Protein AF-A0A6P0RVW9-F1 (afdb_monomer_lite)

Structure (mmCIF, N/CA/C/O backbone):
data_AF-A0A6P0RVW9-F1
#
_entry.id   AF-A0A6P0RVW9-F1
#
loop_
_atom_site.group_PDB
_atom_site.id
_atom_site.type_symbol
_atom_site.label_atom_id
_atom_site.label_alt_id
_atom_site.label_comp_id
_atom_site.label_asym_id
_atom_site.label_entity_id
_atom_site.label_seq_id
_atom_site.pdbx_PDB_ins_code
_atom_site.Cartn_x
_atom_site.Cartn_y
_atom_site.Cartn_z
_atom_site.occupancy
_atom_site.B_iso_or_equiv
_atom_site.auth_seq_id
_atom_site.auth_comp_id
_atom_site.auth_asym_id
_atom_site.auth_atom_id
_atom_site.pdbx_PDB_model_num
ATOM 1 N N . MET A 1 1 ? -15.526 -10.075 10.729 1.00 83.75 1 MET A N 1
ATOM 2 C CA . MET A 1 1 ? -15.425 -8.651 11.132 1.00 83.75 1 MET A CA 1
ATOM 3 C C . MET A 1 1 ? -14.977 -7.801 9.942 1.00 83.75 1 MET A C 1
ATOM 5 O O . MET A 1 1 ? -14.272 -8.306 9.080 1.00 83.75 1 MET A O 1
ATOM 9 N N . GLN A 1 2 ? -15.352 -6.520 9.882 1.00 87.88 2 GLN A N 1
ATOM 10 C CA . GLN A 1 2 ? -14.893 -5.595 8.840 1.00 87.88 2 GLN A CA 1
ATOM 11 C C . GLN A 1 2 ? -14.246 -4.353 9.458 1.00 87.88 2 GLN A C 1
ATOM 13 O O . GLN A 1 2 ? -14.822 -3.723 10.342 1.00 87.88 2 GLN A O 1
ATOM 18 N N . VAL A 1 3 ? -13.075 -3.974 8.956 1.00 88.81 3 VAL A N 1
ATOM 19 C CA . VAL A 1 3 ? -12.403 -2.709 9.259 1.00 88.81 3 VAL A CA 1
ATOM 20 C C . VAL A 1 3 ? -12.445 -1.845 8.010 1.00 88.81 3 VAL A C 1
ATOM 22 O O . VAL A 1 3 ? -12.201 -2.331 6.914 1.00 88.81 3 VAL A O 1
ATOM 25 N N . THR A 1 4 ? -12.774 -0.568 8.135 1.00 90.69 4 THR A N 1
ATOM 26 C CA . THR A 1 4 ? -12.807 0.377 7.019 1.00 90.69 4 THR A CA 1
ATOM 27 C C . THR A 1 4 ? -11.976 1.602 7.363 1.00 90.69 4 THR A C 1
ATOM 29 O O . THR A 1 4 ? -12.174 2.213 8.409 1.00 90.69 4 THR A O 1
ATOM 32 N N . ILE A 1 5 ? -11.024 1.934 6.494 1.00 91.19 5 ILE A N 1
ATOM 33 C CA . ILE A 1 5 ? -10.176 3.122 6.594 1.00 91.19 5 ILE A CA 1
ATOM 34 C C . ILE A 1 5 ? -10.542 4.035 5.429 1.00 91.19 5 ILE A C 1
ATOM 36 O O . ILE A 1 5 ? -10.336 3.655 4.276 1.00 91.19 5 ILE A O 1
ATOM 40 N N . SER A 1 6 ? -11.079 5.216 5.723 1.00 91.19 6 SER A N 1
ATOM 41 C CA . SER A 1 6 ? -11.559 6.162 4.709 1.00 91.19 6 SER A CA 1
ATOM 42 C C . SER A 1 6 ? -10.704 7.415 4.685 1.00 91.19 6 SER A C 1
ATOM 44 O O . SER A 1 6 ? -10.622 8.103 5.693 1.00 91.19 6 SER A O 1
ATOM 46 N N . TYR A 1 7 ? -10.079 7.711 3.548 1.00 89.25 7 TYR A N 1
ATOM 47 C CA . TYR A 1 7 ? -9.161 8.837 3.349 1.00 89.25 7 TYR A CA 1
ATOM 48 C C . TYR A 1 7 ? -9.875 10.019 2.683 1.00 89.25 7 TYR A C 1
ATOM 50 O O . TYR A 1 7 ? -9.748 10.221 1.481 1.00 89.25 7 TYR A O 1
ATOM 58 N N . GLU A 1 8 ? -10.671 10.755 3.452 1.00 82.88 8 GLU A N 1
ATOM 59 C CA . GLU A 1 8 ? -11.685 11.693 2.943 1.00 82.88 8 GLU A CA 1
ATOM 60 C C . GLU A 1 8 ? -11.103 13.010 2.398 1.00 82.88 8 GLU A C 1
ATOM 62 O O . GLU A 1 8 ? -11.612 13.549 1.418 1.00 82.88 8 GLU A O 1
ATOM 67 N N . GLU A 1 9 ? -10.021 13.519 2.991 1.00 85.25 9 GLU A N 1
ATOM 68 C CA . GLU A 1 9 ? -9.441 14.822 2.642 1.00 85.25 9 GLU A CA 1
ATOM 69 C C . GLU A 1 9 ? -7.911 14.788 2.655 1.00 85.25 9 GLU A C 1
ATOM 71 O O . GLU A 1 9 ? -7.293 13.980 3.353 1.00 85.25 9 GLU A O 1
ATOM 76 N N . GLY A 1 10 ? -7.299 15.727 1.931 1.00 87.62 10 GLY A N 1
ATOM 77 C CA . GLY A 1 10 ? -5.856 15.949 1.926 1.00 87.62 10 GLY A CA 1
ATOM 78 C C . GLY A 1 10 ? -5.171 15.572 0.614 1.00 87.62 10 GLY A C 1
ATOM 79 O O . GLY A 1 10 ? -5.822 15.267 -0.385 1.00 87.62 10 GLY A O 1
ATOM 80 N N . ASN A 1 11 ? -3.844 15.657 0.617 1.00 88.50 11 ASN A N 1
ATOM 81 C CA . ASN A 1 11 ? -2.985 15.409 -0.539 1.00 88.50 11 ASN A CA 1
ATOM 82 C C . ASN A 1 11 ? -1.579 14.978 -0.080 1.00 88.50 11 ASN A C 1
ATOM 84 O O . ASN A 1 11 ? -1.269 14.909 1.110 1.00 88.50 11 ASN A O 1
ATOM 88 N N . GLU A 1 12 ? -0.690 14.677 -1.019 1.00 84.62 12 GLU A N 1
ATOM 89 C CA . GLU A 1 12 ? 0.653 14.197 -0.706 1.00 84.62 12 GLU A CA 1
ATOM 90 C C . GLU A 1 12 ? 1.572 15.227 -0.029 1.00 84.62 12 GLU A C 1
ATOM 92 O O . GLU A 1 12 ? 2.545 14.813 0.606 1.00 84.62 12 GLU A O 1
ATOM 97 N N . GLN A 1 13 ? 1.267 16.524 -0.140 1.00 87.81 13 GLN A N 1
ATOM 98 C CA . GLN A 1 13 ? 2.031 17.639 0.436 1.00 87.81 13 GLN A CA 1
ATOM 99 C C . GLN A 1 13 ? 1.578 18.001 1.852 1.00 87.81 13 GLN A C 1
ATOM 101 O O . GLN A 1 13 ? 2.417 18.308 2.697 1.00 87.81 13 GLN A O 1
ATOM 106 N N . ASP A 1 14 ? 0.276 17.902 2.121 1.00 89.38 14 ASP A N 1
ATOM 107 C CA . ASP A 1 14 ? -0.331 18.284 3.402 1.00 89.38 14 ASP A CA 1
ATOM 108 C C . ASP A 1 14 ? -0.626 17.072 4.306 1.00 89.38 14 ASP A C 1
ATOM 110 O O . ASP A 1 14 ? -0.808 17.206 5.519 1.00 89.38 14 ASP A O 1
ATOM 114 N N . GLY A 1 15 ? -0.614 15.866 3.734 1.00 90.88 15 GLY A N 1
ATOM 115 C CA . GLY A 1 15 ? -1.044 14.641 4.395 1.00 90.88 15 GLY A CA 1
ATOM 116 C C . GLY A 1 15 ? -2.522 14.359 4.152 1.00 90.88 15 GLY A C 1
ATOM 117 O O . GLY A 1 15 ? -3.202 15.092 3.439 1.00 90.88 15 GLY A O 1
ATOM 118 N N . TYR A 1 16 ? -3.016 13.273 4.743 1.00 91.25 16 TYR A N 1
ATOM 119 C CA . TYR A 1 16 ? -4.376 12.787 4.506 1.00 91.25 16 TYR A CA 1
ATOM 120 C C . TYR A 1 16 ? -5.137 12.638 5.816 1.00 91.25 16 TYR A C 1
ATOM 122 O O . TYR A 1 16 ? -4.680 11.946 6.732 1.00 91.25 16 TYR A O 1
ATOM 130 N N . ARG A 1 17 ? -6.317 13.247 5.891 1.00 90.56 17 ARG A N 1
ATOM 131 C CA . ARG A 1 17 ? -7.292 12.989 6.949 1.00 90.56 17 ARG A CA 1
ATOM 132 C C . ARG A 1 17 ? -7.942 11.643 6.680 1.00 90.56 17 ARG A C 1
ATOM 134 O O . ARG A 1 17 ? -8.295 11.333 5.541 1.00 90.56 17 ARG A O 1
ATOM 141 N N . PHE A 1 18 ? -8.103 10.843 7.725 1.00 90.38 18 PHE A N 1
ATOM 142 C CA . PHE A 1 18 ? -8.790 9.571 7.602 1.00 90.38 18 PHE A CA 1
ATOM 143 C C . PHE A 1 18 ? -9.656 9.239 8.813 1.00 90.38 18 PHE A C 1
ATOM 145 O O . PHE A 1 18 ? -9.388 9.656 9.945 1.00 90.38 18 PHE A O 1
ATOM 152 N N . THR A 1 19 ? -10.685 8.436 8.566 1.00 90.00 19 THR A N 1
ATOM 153 C CA . THR A 1 19 ? -11.555 7.858 9.589 1.00 90.00 19 THR A CA 1
ATOM 154 C C . THR A 1 19 ? -11.370 6.339 9.628 1.00 90.00 19 THR A C 1
ATOM 156 O O . THR A 1 19 ? -11.038 5.712 8.621 1.00 90.00 19 THR A O 1
ATOM 159 N N . LEU A 1 20 ? -11.517 5.749 10.817 1.00 88.69 20 LEU A N 1
ATOM 160 C CA . LEU A 1 20 ? -11.450 4.300 11.029 1.00 88.69 20 LEU A CA 1
ATOM 161 C C . LEU A 1 20 ? -12.797 3.829 11.567 1.00 88.69 20 LEU A C 1
ATOM 163 O O . LEU A 1 20 ? -13.241 4.296 12.615 1.00 88.69 20 LEU A O 1
ATOM 167 N N . GLU A 1 21 ? -13.414 2.882 10.878 1.00 89.94 21 GLU A N 1
ATOM 168 C CA . GLU A 1 21 ? -14.657 2.235 11.282 1.00 89.94 21 GLU A CA 1
ATOM 169 C C . GLU A 1 21 ? -14.429 0.738 11.451 1.00 89.94 21 GLU A C 1
ATOM 171 O O . GLU A 1 21 ? -13.853 0.081 10.588 1.00 89.94 21 GLU A O 1
ATOM 176 N N . ILE A 1 22 ? -14.880 0.184 12.571 1.00 87.38 22 ILE A N 1
ATOM 177 C CA . ILE A 1 22 ? -14.765 -1.241 12.877 1.00 87.38 22 ILE A CA 1
ATOM 178 C C . ILE A 1 22 ? -16.172 -1.775 13.083 1.00 87.38 22 ILE A C 1
ATOM 180 O O . ILE A 1 22 ? -16.843 -1.420 14.050 1.00 87.38 22 ILE A O 1
ATOM 184 N N . ARG A 1 23 ? -16.622 -2.619 12.157 1.00 87.81 23 ARG A N 1
ATOM 185 C CA . ARG A 1 23 ? -17.922 -3.284 12.186 1.00 87.81 23 ARG A CA 1
ATOM 186 C C . ARG A 1 23 ? -17.738 -4.732 12.631 1.00 87.81 23 ARG A C 1
ATOM 188 O O . ARG A 1 23 ? -17.175 -5.559 11.907 1.00 87.81 23 ARG A O 1
ATOM 195 N N . LYS A 1 24 ? -18.231 -5.039 13.829 1.00 83.06 24 LYS A N 1
ATOM 196 C CA . LYS A 1 24 ? -18.243 -6.395 14.394 1.00 83.06 24 LYS A CA 1
ATOM 197 C C . LYS A 1 24 ? -19.325 -7.264 13.745 1.00 83.06 24 LYS A C 1
ATOM 199 O O . LYS A 1 24 ? -20.250 -6.751 13.118 1.00 83.06 24 LYS A O 1
ATOM 204 N N . ALA A 1 25 ? -19.232 -8.584 13.923 1.00 78.12 25 ALA A N 1
ATOM 205 C CA . ALA A 1 25 ? -20.192 -9.546 13.365 1.00 78.12 25 ALA A CA 1
ATOM 206 C C . ALA A 1 25 ? -21.641 -9.319 13.845 1.00 78.12 25 ALA A C 1
ATOM 208 O O . ALA A 1 25 ? -22.588 -9.558 13.105 1.00 78.12 25 ALA A O 1
ATOM 209 N N . ASN A 1 26 ? -21.816 -8.791 15.059 1.00 78.69 26 ASN A N 1
ATOM 210 C CA . ASN A 1 26 ? -23.117 -8.437 15.635 1.00 78.69 26 ASN A CA 1
ATOM 211 C C . ASN A 1 26 ? -23.675 -7.083 15.144 1.00 78.69 26 ASN A C 1
ATOM 213 O O . ASN A 1 26 ? -24.678 -6.610 15.672 1.00 78.69 26 ASN A O 1
ATOM 217 N N . GLY A 1 27 ? -23.011 -6.430 14.186 1.00 76.06 27 GLY A N 1
ATOM 218 C CA . GLY A 1 27 ? -23.424 -5.141 13.634 1.00 76.06 27 GLY A CA 1
ATOM 219 C C . GLY A 1 27 ? -23.005 -3.919 14.454 1.00 76.06 27 GLY A C 1
ATOM 220 O O . GLY A 1 27 ? -23.249 -2.799 14.011 1.00 76.06 27 GLY A O 1
ATOM 221 N N . VAL A 1 28 ? -22.344 -4.088 15.607 1.00 77.62 28 VAL A N 1
ATOM 222 C CA . VAL A 1 28 ? -21.823 -2.955 16.387 1.00 77.62 28 VAL A CA 1
ATOM 223 C C . VAL A 1 28 ? -20.710 -2.262 15.604 1.00 77.62 28 VAL A C 1
ATOM 225 O O . VAL A 1 28 ? -19.759 -2.909 15.156 1.00 77.62 28 VAL A O 1
ATOM 228 N N . ILE A 1 29 ? -20.834 -0.941 15.458 1.00 79.19 29 ILE A N 1
ATOM 229 C CA . ILE A 1 29 ? -19.857 -0.088 14.779 1.00 79.19 29 ILE A CA 1
ATOM 230 C C . ILE A 1 29 ? -19.109 0.736 15.824 1.00 79.19 29 ILE A C 1
ATOM 232 O O . ILE A 1 29 ? -19.703 1.552 16.527 1.00 79.19 29 ILE A O 1
ATOM 236 N N . THR A 1 30 ? -17.793 0.558 15.880 1.00 80.19 30 THR A N 1
ATOM 237 C CA . THR A 1 30 ? -16.888 1.428 16.631 1.00 80.19 30 THR A CA 1
ATOM 238 C C . THR A 1 30 ? -16.181 2.346 15.644 1.00 80.19 30 THR A C 1
ATOM 240 O O . THR A 1 30 ? -15.411 1.876 14.807 1.00 80.19 30 THR A O 1
ATOM 243 N N . ARG A 1 31 ? -16.433 3.655 15.729 1.00 71.50 31 ARG A N 1
ATOM 244 C CA . ARG A 1 31 ? -15.764 4.663 14.895 1.00 71.50 31 ARG A CA 1
ATOM 245 C C . ARG A 1 31 ? -14.686 5.378 15.704 1.00 71.50 31 ARG A C 1
ATOM 247 O O . ARG A 1 31 ? -14.953 5.906 16.781 1.00 71.50 31 ARG A O 1
ATOM 254 N N . SER A 1 32 ? -13.464 5.377 15.189 1.00 69.12 32 SER A N 1
ATOM 255 C CA . SER A 1 32 ? -12.379 6.208 15.706 1.00 69.12 32 SER A CA 1
ATOM 256 C C . SER A 1 32 ? -12.618 7.667 15.328 1.00 69.12 32 SER A C 1
ATOM 258 O O . SER A 1 32 ? -13.189 7.952 14.273 1.00 69.12 32 SER A O 1
ATOM 260 N N . ARG A 1 33 ? -12.138 8.592 16.168 1.00 66.81 33 ARG A N 1
ATOM 261 C CA . ARG A 1 33 ? -12.062 10.019 15.825 1.00 66.81 33 ARG A CA 1
ATOM 262 C C . ARG A 1 33 ? -11.260 10.220 14.540 1.00 66.81 33 ARG A C 1
ATOM 264 O O . ARG A 1 33 ? -10.489 9.358 14.132 1.00 66.81 33 ARG A O 1
ATOM 271 N N . GLU A 1 34 ? -11.428 11.378 13.925 1.00 74.88 34 GLU A N 1
ATOM 272 C CA . GLU A 1 34 ? -10.606 11.798 12.795 1.00 74.88 34 GLU A CA 1
ATOM 273 C C . GLU A 1 34 ? -9.122 11.751 13.139 1.00 74.88 34 GLU A C 1
ATOM 275 O O . GLU A 1 34 ? -8.676 12.288 14.156 1.00 74.88 34 GLU A O 1
ATOM 280 N N . ASN A 1 35 ? -8.363 11.103 12.266 1.00 86.00 35 ASN A N 1
ATOM 281 C CA . ASN A 1 35 ? -6.923 10.974 12.371 1.00 86.00 35 ASN A CA 1
ATOM 282 C C . ASN A 1 35 ? -6.263 11.567 11.126 1.00 86.00 35 ASN A C 1
ATOM 284 O O . ASN A 1 35 ? -6.914 11.855 10.124 1.00 86.00 35 ASN A O 1
ATOM 288 N N . TRP A 1 36 ? -4.946 11.742 11.202 1.00 87.62 36 TRP A N 1
ATOM 289 C CA . TRP A 1 36 ? -4.161 12.366 10.145 1.00 87.62 36 TRP A CA 1
ATOM 290 C C . TRP A 1 36 ? -2.915 11.552 9.842 1.00 87.62 36 TRP A C 1
ATOM 292 O O . TRP A 1 36 ? -2.083 11.335 10.721 1.00 87.62 36 TRP A O 1
ATOM 302 N N . LEU A 1 37 ? -2.742 11.162 8.586 1.00 89.31 37 LEU A N 1
ATOM 303 C CA . LEU A 1 37 ? -1.476 10.659 8.074 1.00 89.31 37 LEU A CA 1
ATOM 304 C C . LEU A 1 37 ? -0.597 11.831 7.637 1.00 89.31 37 LEU A C 1
ATOM 306 O O . LEU A 1 37 ? -1.095 12.744 6.979 1.00 89.31 37 LEU A O 1
ATOM 310 N N . PRO A 1 38 ? 0.698 11.830 7.994 1.00 90.81 38 PRO A N 1
ATOM 311 C CA . PRO A 1 38 ? 1.599 12.903 7.602 1.00 90.81 38 PRO A CA 1
ATOM 312 C C .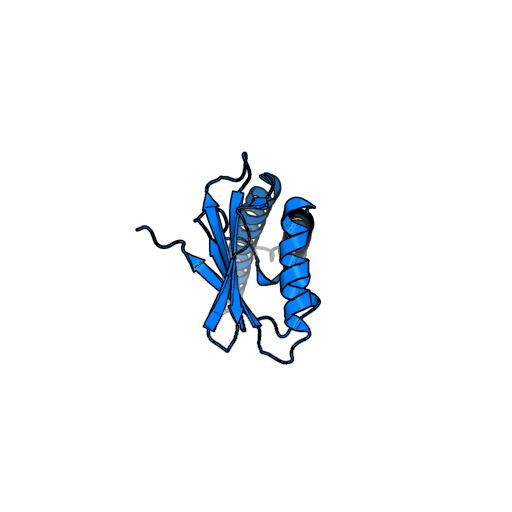 PRO A 1 38 ? 1.801 12.919 6.078 1.00 90.81 38 PRO A C 1
ATOM 314 O O . PRO A 1 38 ? 1.586 11.897 5.424 1.00 90.81 38 PRO A O 1
ATOM 317 N N . PRO A 1 39 ? 2.250 14.037 5.499 1.00 90.94 39 PRO A N 1
ATOM 318 C CA . PRO A 1 39 ? 2.604 14.088 4.087 1.00 90.94 39 PRO A CA 1
ATOM 319 C C . PRO A 1 39 ? 3.734 13.122 3.735 1.00 90.94 39 PRO A C 1
ATOM 321 O O . PRO A 1 39 ? 4.631 12.853 4.540 1.00 90.94 39 PRO A O 1
ATOM 324 N N . ASN A 1 40 ? 3.681 12.587 2.515 1.00 90.62 40 ASN A N 1
ATOM 325 C CA . ASN A 1 40 ? 4.713 11.702 1.981 1.00 90.62 40 ASN A CA 1
ATOM 326 C C . ASN A 1 40 ? 4.767 11.768 0.444 1.00 90.62 40 ASN A C 1
ATOM 328 O O . ASN A 1 40 ? 4.415 10.801 -0.241 1.00 90.62 40 ASN A O 1
ATOM 332 N N . PRO A 1 41 ? 5.238 12.892 -0.125 1.00 89.56 41 PRO A N 1
ATOM 333 C CA . PRO A 1 41 ? 5.325 13.045 -1.576 1.00 89.56 41 PRO A CA 1
ATOM 334 C C . PRO A 1 41 ? 6.296 12.032 -2.204 1.00 89.56 41 PRO A C 1
ATOM 336 O O . PRO A 1 41 ? 6.090 11.587 -3.334 1.00 89.56 41 PRO A O 1
ATOM 339 N N . GLY A 1 42 ? 7.313 11.595 -1.451 1.00 92.25 42 GLY A N 1
ATOM 340 C CA . GLY A 1 42 ? 8.266 10.575 -1.891 1.00 92.25 42 GLY A CA 1
ATOM 341 C C . GLY A 1 42 ? 7.611 9.222 -2.188 1.00 92.25 42 GLY A C 1
ATOM 342 O O . GLY A 1 42 ? 8.010 8.544 -3.134 1.00 92.25 42 GLY A O 1
ATOM 343 N N . LEU A 1 43 ? 6.563 8.844 -1.449 1.00 92.31 43 LEU A N 1
ATOM 344 C CA . LEU A 1 43 ? 5.823 7.607 -1.708 1.00 92.31 43 LEU A CA 1
ATOM 345 C C . LEU A 1 43 ? 5.070 7.655 -3.044 1.00 92.31 43 LEU A C 1
ATOM 347 O O . LEU A 1 43 ? 5.125 6.694 -3.814 1.00 92.31 43 LEU A O 1
ATOM 351 N N . ILE A 1 44 ? 4.411 8.774 -3.352 1.00 90.31 44 ILE A N 1
ATOM 352 C CA . ILE A 1 44 ? 3.694 8.939 -4.625 1.00 90.31 44 ILE A CA 1
ATOM 353 C C . ILE A 1 44 ? 4.676 8.931 -5.798 1.00 90.31 44 ILE A C 1
ATOM 355 O O . ILE A 1 44 ? 4.466 8.210 -6.777 1.00 90.31 44 ILE A O 1
ATOM 359 N N . GLN A 1 45 ? 5.794 9.651 -5.677 1.00 92.25 45 GLN A N 1
ATOM 360 C CA . GLN A 1 45 ? 6.865 9.637 -6.679 1.00 92.25 45 GLN A CA 1
ATOM 361 C C . GLN A 1 45 ? 7.425 8.224 -6.891 1.00 92.25 45 GLN A C 1
ATOM 363 O O . GLN A 1 45 ? 7.600 7.789 -8.032 1.00 92.25 45 GLN A O 1
ATOM 368 N N . SER A 1 46 ? 7.634 7.470 -5.810 1.00 94.50 46 SER A N 1
ATOM 369 C CA . SER A 1 46 ? 8.087 6.079 -5.877 1.00 94.50 46 SER A CA 1
ATOM 370 C C . SER A 1 46 ? 7.069 5.169 -6.582 1.00 94.50 46 SER A C 1
ATOM 372 O O . SER A 1 46 ? 7.439 4.355 -7.432 1.00 94.50 46 SER A O 1
ATOM 374 N N . CYS A 1 47 ? 5.767 5.361 -6.344 1.00 93.19 47 CYS A N 1
ATOM 375 C CA . CYS A 1 47 ? 4.714 4.636 -7.064 1.00 93.19 47 CYS A CA 1
ATOM 376 C C . CYS A 1 47 ? 4.716 4.948 -8.566 1.00 93.19 47 CYS A C 1
ATOM 378 O O . CYS A 1 47 ? 4.617 4.037 -9.393 1.00 93.19 47 CYS A O 1
ATOM 380 N N . GLN A 1 48 ? 4.875 6.222 -8.934 1.00 92.69 48 GLN A N 1
ATOM 381 C CA . GLN A 1 48 ? 4.998 6.634 -10.333 1.00 92.69 48 GLN A CA 1
ATOM 382 C C . GLN A 1 48 ? 6.247 6.029 -10.990 1.00 92.69 48 GLN A C 1
ATOM 384 O O . GLN A 1 48 ? 6.176 5.560 -12.127 1.00 92.69 48 GLN A O 1
ATOM 389 N N . HIS A 1 49 ? 7.376 5.994 -10.278 1.00 95.25 49 HIS A N 1
ATOM 390 C CA . HIS A 1 49 ? 8.612 5.376 -10.753 1.00 95.25 49 HIS A CA 1
ATOM 391 C C . HIS A 1 49 ? 8.446 3.866 -10.989 1.00 95.25 49 HIS A C 1
ATOM 393 O O . HIS A 1 49 ? 8.736 3.382 -12.085 1.00 95.25 49 HIS A O 1
ATOM 399 N N . CYS A 1 50 ? 7.867 3.140 -10.026 1.00 94.69 50 CYS A N 1
ATOM 400 C CA . CYS A 1 50 ? 7.545 1.716 -10.168 1.00 94.69 50 CYS A CA 1
ATOM 401 C C . CYS A 1 50 ? 6.641 1.447 -11.377 1.00 94.69 50 CYS A C 1
ATOM 403 O O . CYS A 1 50 ? 6.859 0.489 -12.123 1.00 94.69 50 CYS A O 1
ATOM 405 N N . ARG A 1 51 ? 5.628 2.295 -11.599 1.00 94.31 51 ARG A N 1
ATOM 406 C CA . ARG A 1 51 ? 4.721 2.174 -12.748 1.00 94.31 51 ARG A CA 1
ATOM 407 C C . ARG A 1 51 ? 5.466 2.333 -14.072 1.00 94.31 51 ARG A C 1
ATOM 409 O O . ARG A 1 51 ? 5.244 1.527 -14.972 1.00 94.31 51 ARG A O 1
ATOM 416 N N . LYS A 1 52 ? 6.357 3.325 -14.185 1.00 96.31 52 LYS A N 1
ATOM 417 C CA . LYS A 1 52 ? 7.184 3.533 -15.388 1.00 96.31 52 LYS A CA 1
ATOM 418 C C . LYS A 1 52 ? 8.031 2.297 -15.699 1.00 96.31 52 LYS A C 1
ATOM 420 O O . LYS A 1 52 ? 7.955 1.787 -16.812 1.00 96.31 52 LYS A O 1
ATOM 425 N N . LEU A 1 53 ? 8.742 1.766 -14.702 1.00 96.44 53 LEU A N 1
ATOM 426 C CA . LEU A 1 53 ? 9.566 0.562 -14.867 1.00 96.44 53 LEU A CA 1
ATOM 427 C C . LEU A 1 53 ? 8.735 -0.681 -15.218 1.00 96.44 53 LEU A C 1
ATOM 429 O O . LEU A 1 53 ? 9.156 -1.487 -16.040 1.00 96.44 53 LEU A O 1
ATOM 433 N N . SER A 1 54 ? 7.534 -0.819 -14.648 1.00 94.88 54 SER A N 1
ATOM 434 C CA . SER A 1 54 ? 6.628 -1.934 -14.968 1.00 94.88 54 SER A CA 1
ATOM 435 C C . SER A 1 54 ? 6.179 -1.899 -16.433 1.00 94.88 54 SER A C 1
ATOM 437 O O . SER A 1 54 ? 6.125 -2.937 -17.089 1.00 94.88 54 SER A O 1
ATOM 439 N N . ILE A 1 55 ? 5.877 -0.704 -16.955 1.00 96.31 55 ILE A N 1
ATOM 440 C CA . ILE A 1 55 ? 5.510 -0.504 -18.364 1.00 96.31 55 ILE A CA 1
ATOM 441 C C . ILE A 1 55 ? 6.699 -0.832 -19.274 1.00 96.31 55 ILE A C 1
ATOM 443 O O . ILE A 1 55 ? 6.530 -1.581 -20.235 1.00 96.31 55 ILE A O 1
ATOM 447 N N . GLU A 1 56 ? 7.893 -0.325 -18.958 1.00 95.62 56 GLU A N 1
ATOM 448 C CA . GLU A 1 56 ? 9.122 -0.598 -19.719 1.00 95.62 56 GLU A CA 1
ATOM 449 C C . GLU A 1 56 ? 9.428 -2.104 -19.764 1.00 95.62 56 GLU A C 1
ATOM 451 O O . GLU A 1 56 ? 9.684 -2.664 -20.832 1.00 95.62 56 GLU A O 1
ATOM 456 N N . LEU A 1 57 ? 9.323 -2.785 -18.618 1.00 94.25 57 LEU A N 1
ATOM 457 C CA . LEU A 1 57 ? 9.550 -4.223 -18.512 1.00 94.25 57 LEU A CA 1
ATOM 458 C C . LEU A 1 57 ? 8.542 -5.012 -19.351 1.00 94.25 57 LEU A C 1
ATOM 460 O O . LEU A 1 57 ? 8.938 -5.894 -20.115 1.00 94.25 57 LEU A O 1
ATOM 464 N N . HIS A 1 58 ? 7.257 -4.665 -19.258 1.00 93.19 58 HIS A N 1
ATOM 465 C CA . HIS A 1 58 ? 6.204 -5.302 -20.043 1.00 93.19 58 HIS A CA 1
ATOM 466 C C . HIS A 1 58 ? 6.440 -5.139 -21.552 1.00 93.19 58 HIS A C 1
ATOM 468 O O . HIS A 1 58 ? 6.385 -6.117 -22.299 1.00 93.19 58 HIS A O 1
ATOM 474 N N . GLN A 1 59 ? 6.768 -3.925 -22.002 1.00 92.75 59 GLN A N 1
ATOM 475 C CA . GLN A 1 59 ? 7.073 -3.640 -23.407 1.00 92.75 59 GLN A CA 1
ATOM 476 C C . GLN A 1 59 ? 8.286 -4.432 -23.901 1.00 92.75 59 GLN A C 1
ATOM 478 O O . GLN A 1 59 ? 8.260 -4.987 -25.002 1.00 92.75 59 GLN A O 1
ATOM 483 N N . LYS A 1 60 ? 9.344 -4.516 -23.089 1.00 90.00 60 LYS A N 1
ATOM 484 C CA . LYS A 1 60 ? 10.558 -5.255 -23.439 1.00 90.00 60 LYS A CA 1
ATOM 485 C C . LYS A 1 60 ? 10.303 -6.756 -23.541 1.00 90.00 60 LYS A C 1
ATOM 487 O O . LYS A 1 60 ? 10.697 -7.376 -24.524 1.00 90.00 60 LYS A O 1
ATOM 492 N N . GLN A 1 61 ? 9.591 -7.330 -22.574 1.00 89.38 61 GLN A N 1
ATOM 493 C CA . GLN A 1 61 ? 9.193 -8.739 -22.609 1.00 89.38 61 GLN A CA 1
ATOM 494 C C . GLN A 1 61 ? 8.303 -9.052 -23.816 1.00 89.38 61 GLN A C 1
ATOM 496 O O . GLN A 1 61 ? 8.479 -10.088 -24.452 1.00 89.38 61 GLN A O 1
ATOM 501 N N . HIS A 1 62 ? 7.371 -8.157 -24.155 1.00 89.00 62 HIS A N 1
ATOM 502 C CA . HIS A 1 62 ? 6.526 -8.306 -25.336 1.00 89.00 62 HIS A CA 1
ATOM 503 C C . HIS A 1 62 ? 7.352 -8.304 -26.630 1.00 89.00 62 HIS A C 1
ATOM 505 O O . HIS A 1 62 ? 7.175 -9.188 -27.464 1.00 89.00 62 HIS A O 1
ATOM 511 N N . ARG A 1 63 ? 8.303 -7.372 -26.777 1.00 87.19 63 ARG A N 1
ATOM 512 C CA . ARG A 1 63 ? 9.203 -7.311 -27.941 1.00 87.19 63 ARG A CA 1
ATOM 513 C C . ARG A 1 63 ? 10.010 -8.599 -28.115 1.00 87.19 63 ARG A C 1
ATOM 515 O O . ARG A 1 63 ? 9.976 -9.189 -29.186 1.00 87.19 63 ARG A O 1
ATOM 522 N N . LEU A 1 64 ? 10.638 -9.076 -27.039 1.00 84.62 64 LEU A N 1
ATOM 523 C CA . LEU A 1 64 ? 11.420 -10.317 -27.053 1.00 84.62 64 LEU A CA 1
ATOM 524 C C . LEU A 1 64 ? 10.567 -11.547 -27.407 1.00 84.62 64 LEU A C 1
ATOM 526 O O . LEU A 1 64 ? 11.068 -12.494 -28.003 1.00 84.62 64 LEU A O 1
ATOM 530 N N . ARG A 1 65 ? 9.277 -11.563 -27.041 1.00 84.31 65 ARG A N 1
ATOM 531 C CA . ARG A 1 65 ? 8.351 -12.637 -27.444 1.00 84.31 65 ARG A CA 1
ATOM 532 C C . ARG A 1 65 ? 8.042 -12.602 -28.937 1.00 84.31 65 ARG A C 1
ATOM 534 O O . ARG A 1 65 ? 7.993 -13.663 -29.543 1.00 84.31 65 ARG A O 1
ATOM 541 N N . LEU A 1 66 ? 7.840 -11.415 -29.511 1.00 83.88 66 LEU A N 1
ATOM 542 C CA . LEU A 1 66 ? 7.595 -11.264 -30.948 1.00 83.88 66 LEU A CA 1
ATOM 543 C C . LEU A 1 66 ? 8.822 -11.655 -31.776 1.00 83.88 66 LEU A C 1
ATOM 545 O O . LEU A 1 66 ? 8.680 -12.335 -32.782 1.00 83.88 66 LEU A O 1
ATOM 549 N N . GLU A 1 67 ? 10.022 -11.286 -31.325 1.00 80.50 67 GLU A N 1
ATOM 550 C CA . GLU A 1 67 ? 11.275 -11.643 -32.002 1.00 80.50 67 GLU A CA 1
ATOM 551 C C . GLU A 1 67 ? 11.468 -13.164 -32.098 1.00 80.50 67 GLU A C 1
ATOM 553 O O . GLU A 1 67 ? 11.847 -13.647 -33.157 1.00 80.50 67 GLU A O 1
ATOM 558 N N . LYS A 1 68 ? 11.110 -13.917 -31.047 1.00 73.50 68 LYS A N 1
ATOM 559 C CA . LYS A 1 68 ? 11.175 -15.394 -31.018 1.00 73.50 68 LYS A CA 1
ATOM 560 C C . LYS A 1 68 ? 10.155 -16.103 -31.916 1.00 73.50 68 LYS A C 1
ATOM 562 O O . LYS A 1 68 ? 10.298 -17.294 -32.166 1.00 73.50 68 LYS A O 1
ATOM 567 N N . LEU A 1 69 ? 9.083 -15.423 -32.323 1.00 69.31 69 LEU A N 1
ATOM 568 C CA . LEU A 1 69 ? 8.047 -15.994 -33.197 1.00 69.31 69 LEU A CA 1
ATOM 569 C C . LEU A 1 69 ? 8.372 -15.804 -34.684 1.00 69.31 69 LEU A C 1
ATOM 571 O O . LEU A 1 69 ? 7.785 -16.474 -35.525 1.00 69.31 69 LEU A O 1
ATOM 575 N N . ASP A 1 70 ? 9.305 -14.907 -34.990 1.00 63.34 70 ASP A N 1
ATOM 576 C CA . ASP A 1 70 ? 9.642 -14.436 -36.335 1.00 63.34 70 ASP A CA 1
ATOM 577 C C . ASP A 1 70 ? 11.000 -15.005 -36.809 1.00 63.34 70 ASP A C 1
ATOM 579 O O . ASP A 1 70 ? 11.698 -14.400 -37.616 1.00 63.34 70 ASP A O 1
ATOM 583 N N . ASP A 1 71 ? 11.390 -16.170 -36.269 1.00 57.66 71 ASP A N 1
ATOM 584 C CA . ASP A 1 71 ? 12.582 -16.952 -36.658 1.00 57.66 71 ASP A CA 1
ATOM 585 C C . ASP A 1 71 ? 12.340 -17.831 -37.910 1.00 57.66 71 ASP A C 1
ATOM 587 O O . ASP A 1 71 ? 13.169 -18.665 -38.284 1.00 57.66 71 ASP A O 1
ATOM 591 N N . GLY A 1 72 ? 11.207 -17.641 -38.592 1.00 55.72 72 GLY A N 1
ATOM 592 C CA . GLY A 1 72 ? 10.961 -18.150 -39.938 1.00 55.72 72 GLY A CA 1
ATOM 593 C C . GLY A 1 72 ? 11.260 -17.065 -40.972 1.00 55.72 72 GLY A C 1
ATOM 594 O O . GLY A 1 72 ? 10.450 -16.171 -41.149 1.00 55.72 72 GLY A O 1
ATOM 595 N N . GLU A 1 73 ? 12.388 -17.199 -41.672 1.00 53.44 73 GLU A N 1
ATOM 596 C CA . GLU A 1 73 ? 12.892 -16.350 -42.773 1.00 53.44 73 GLU A CA 1
ATOM 597 C C . GLU A 1 73 ? 13.778 -15.140 -42.388 1.00 53.44 73 GLU A C 1
ATOM 599 O O . GLU A 1 73 ? 13.338 -14.055 -42.029 1.00 53.44 73 GLU A O 1
ATOM 604 N N . ALA A 1 74 ? 15.090 -15.366 -42.560 1.00 63.38 74 ALA A N 1
ATOM 605 C CA . ALA A 1 74 ? 16.161 -14.409 -42.864 1.00 63.38 74 ALA A CA 1
ATOM 606 C C . ALA A 1 74 ? 16.137 -13.043 -42.144 1.00 63.38 74 ALA A C 1
ATOM 608 O O . ALA A 1 74 ? 15.687 -12.038 -42.696 1.00 63.38 74 ALA A O 1
ATOM 609 N N . LYS A 1 75 ? 16.786 -12.952 -40.974 1.00 52.09 75 LYS A N 1
ATOM 610 C CA . LYS A 1 75 ? 17.098 -11.659 -40.346 1.00 52.09 75 LYS A CA 1
ATOM 611 C C . LYS A 1 75 ? 18.576 -11.287 -40.435 1.00 52.09 75 LYS A C 1
ATOM 613 O O . LYS A 1 75 ? 19.468 -12.044 -40.063 1.00 52.09 75 LYS A O 1
ATOM 618 N N . SER A 1 76 ? 18.776 -10.068 -40.936 1.00 54.19 76 SER A N 1
ATOM 619 C CA . SER A 1 76 ? 19.980 -9.234 -40.861 1.00 54.19 76 SER A CA 1
ATOM 620 C C . SER A 1 76 ? 20.659 -9.314 -39.479 1.00 54.19 76 SER A C 1
ATOM 622 O O . SER A 1 76 ? 19.943 -9.432 -38.481 1.00 54.19 76 SER A O 1
ATOM 624 N N . PRO A 1 77 ? 22.002 -9.216 -39.378 1.00 51.50 77 PRO A N 1
ATOM 625 C CA . PRO A 1 77 ? 22.742 -9.407 -38.132 1.00 51.50 77 PRO A CA 1
ATOM 626 C C . PRO A 1 77 ? 22.592 -8.188 -37.213 1.00 51.50 77 PRO A C 1
ATOM 628 O O . PRO A 1 77 ? 23.519 -7.400 -37.034 1.00 51.50 77 PRO A O 1
ATOM 631 N N . ILE A 1 78 ? 21.413 -8.008 -36.624 1.00 58.88 78 ILE A N 1
ATOM 632 C CA . ILE A 1 78 ? 21.273 -7.169 -35.439 1.00 58.88 78 ILE A CA 1
ATOM 633 C C . ILE A 1 78 ? 21.692 -8.058 -34.264 1.00 58.88 78 ILE A C 1
ATOM 635 O O . ILE A 1 78 ? 21.041 -9.078 -34.028 1.00 58.88 78 ILE A O 1
ATOM 639 N N . PRO A 1 79 ? 22.791 -7.745 -33.554 1.00 56.56 79 PRO A N 1
ATOM 640 C CA . PRO A 1 79 ? 23.191 -8.534 -32.401 1.00 56.56 79 PRO A CA 1
ATOM 641 C C . PRO A 1 79 ? 22.063 -8.502 -31.360 1.00 56.56 79 PRO A C 1
ATOM 643 O O . PRO A 1 79 ? 21.460 -7.441 -31.161 1.00 56.56 79 PRO A O 1
ATOM 646 N N . PRO A 1 80 ? 21.766 -9.633 -30.695 1.00 55.75 80 PRO A N 1
ATOM 647 C CA . PRO A 1 80 ? 20.773 -9.651 -29.632 1.00 55.75 80 PRO A CA 1
ATOM 648 C C . PRO A 1 80 ? 21.135 -8.580 -28.593 1.00 55.75 80 PRO A C 1
ATOM 650 O O . PRO A 1 80 ? 22.324 -8.421 -28.277 1.00 55.75 80 PRO A O 1
ATOM 653 N N . PRO A 1 81 ? 20.157 -7.818 -28.064 1.00 56.69 81 PRO A N 1
ATOM 654 C CA . PRO A 1 81 ? 20.431 -6.938 -26.939 1.00 56.69 81 PRO A CA 1
ATOM 655 C C . PRO A 1 81 ? 21.061 -7.796 -25.837 1.00 56.69 81 PRO A C 1
ATOM 657 O O . PRO A 1 81 ? 20.550 -8.883 -25.562 1.00 56.69 81 PRO A O 1
ATOM 660 N N . PRO A 1 82 ? 22.184 -7.371 -25.235 1.00 59.25 82 PRO A N 1
ATOM 661 C CA . PRO A 1 82 ? 22.884 -8.208 -24.276 1.00 59.25 82 PRO A CA 1
ATOM 662 C C . PRO A 1 82 ? 21.918 -8.564 -23.144 1.00 59.25 82 PRO A C 1
ATOM 664 O O . PRO A 1 82 ? 21.263 -7.668 -22.605 1.00 59.25 82 PRO A O 1
ATOM 667 N N . ASP A 1 83 ? 21.856 -9.844 -22.765 1.00 64.44 83 ASP A N 1
ATOM 668 C CA . ASP A 1 83 ? 21.012 -10.381 -21.677 1.00 64.44 83 ASP A CA 1
ATOM 669 C C . ASP A 1 83 ? 21.059 -9.517 -20.398 1.00 64.44 83 ASP A C 1
ATOM 671 O O . ASP A 1 83 ? 20.081 -9.384 -19.657 1.00 64.44 83 ASP A O 1
ATOM 675 N N . ASN A 1 84 ? 22.174 -8.810 -20.208 1.00 78.44 84 ASN A N 1
ATOM 676 C CA . ASN A 1 84 ? 22.399 -7.804 -19.179 1.00 78.44 84 ASN A CA 1
ATOM 677 C C . ASN A 1 84 ? 21.339 -6.693 -19.111 1.00 78.44 84 ASN A C 1
ATOM 679 O O . ASN A 1 84 ? 21.106 -6.157 -18.035 1.00 78.44 84 ASN A O 1
ATOM 683 N N . GLU A 1 85 ? 20.707 -6.277 -20.209 1.00 85.81 85 GLU A N 1
ATOM 684 C CA . GLU A 1 85 ? 19.807 -5.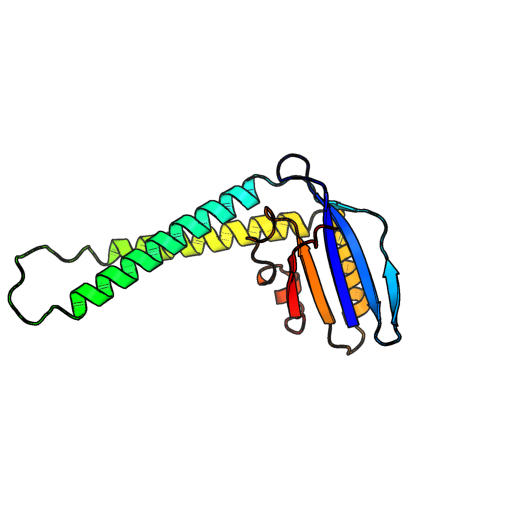118 -20.184 1.00 85.81 85 GLU A CA 1
ATOM 685 C C . GLU A 1 85 ? 18.402 -5.472 -19.671 1.00 85.81 85 GLU A C 1
ATOM 687 O O . GLU A 1 85 ? 17.784 -4.668 -18.972 1.00 85.81 85 GLU A O 1
ATOM 692 N N . LEU A 1 86 ? 17.869 -6.658 -19.999 1.00 88.50 86 LEU A N 1
ATOM 693 C CA . LEU A 1 86 ? 16.629 -7.146 -19.377 1.00 88.50 86 LEU A CA 1
ATOM 694 C C . LEU A 1 86 ? 16.867 -7.432 -17.892 1.00 88.50 86 LEU A C 1
ATOM 696 O O . LEU A 1 86 ? 16.064 -7.014 -17.059 1.00 88.50 86 LEU A O 1
ATOM 700 N N . GLN A 1 87 ? 17.995 -8.068 -17.570 1.00 90.19 87 GLN A N 1
ATOM 701 C CA . GLN A 1 87 ? 18.388 -8.358 -16.195 1.00 90.19 87 GLN A CA 1
ATOM 702 C C . GLN A 1 87 ? 18.511 -7.077 -15.352 1.00 90.19 87 GLN A C 1
ATOM 704 O O . GLN A 1 87 ? 17.871 -6.959 -14.311 1.00 90.19 87 GLN A O 1
ATOM 709 N N . ARG A 1 88 ? 19.212 -6.050 -15.852 1.00 91.50 88 ARG A N 1
ATOM 710 C CA . ARG A 1 88 ? 19.300 -4.733 -15.191 1.00 91.50 88 ARG A CA 1
ATOM 711 C C . ARG A 1 88 ? 17.940 -4.063 -15.019 1.00 91.50 88 ARG A C 1
ATOM 713 O O . ARG A 1 88 ? 17.738 -3.308 -14.072 1.00 91.50 88 ARG A O 1
ATOM 720 N N . LEU A 1 89 ? 17.006 -4.251 -15.952 1.00 94.00 89 LEU A N 1
ATOM 721 C CA . LEU A 1 89 ? 15.659 -3.698 -15.818 1.00 94.00 89 LEU A CA 1
ATOM 722 C C . LEU A 1 89 ? 14.853 -4.429 -14.735 1.00 94.00 89 LEU A C 1
ATOM 724 O O . LEU A 1 89 ? 14.196 -3.761 -13.941 1.00 94.00 89 LEU A O 1
ATOM 728 N N . LEU A 1 90 ? 14.950 -5.760 -14.666 1.00 94.56 90 LEU A N 1
ATOM 729 C CA . LEU A 1 90 ? 14.352 -6.564 -13.595 1.00 94.56 90 LEU A CA 1
ATOM 730 C C . LEU A 1 90 ? 14.897 -6.159 -12.221 1.00 94.56 90 LEU A C 1
ATOM 732 O O . LEU A 1 90 ? 14.118 -5.922 -11.305 1.00 94.56 90 LEU A O 1
ATOM 736 N N . GLU A 1 91 ? 16.215 -6.003 -12.095 1.00 95.50 91 GLU A N 1
ATOM 737 C CA . GLU A 1 91 ? 16.866 -5.574 -10.851 1.00 95.50 91 GLU A CA 1
ATOM 738 C C . GLU A 1 91 ? 16.429 -4.167 -10.426 1.00 95.50 91 GLU A C 1
ATOM 740 O O . GLU A 1 91 ? 16.037 -3.960 -9.278 1.00 95.50 91 GLU A O 1
ATOM 745 N N . ARG A 1 92 ? 16.413 -3.201 -11.359 1.00 96.12 92 ARG A N 1
ATOM 746 C CA . ARG A 1 92 ? 15.911 -1.841 -11.087 1.00 96.12 92 ARG A CA 1
ATOM 747 C C . ARG A 1 92 ? 14.446 -1.850 -10.657 1.00 96.12 92 ARG A C 1
ATOM 749 O O . ARG A 1 92 ? 14.070 -1.101 -9.759 1.00 96.12 92 ARG A O 1
ATOM 756 N N . HIS A 1 93 ? 13.617 -2.678 -11.293 1.00 96.31 93 HIS A N 1
ATOM 757 C CA . HIS A 1 93 ? 12.199 -2.811 -10.957 1.00 96.31 93 HIS A CA 1
ATOM 758 C C . HIS A 1 93 ? 11.992 -3.423 -9.570 1.00 96.31 93 HIS A C 1
ATOM 760 O O . HIS A 1 93 ? 11.210 -2.881 -8.789 1.00 96.31 93 HIS A O 1
ATOM 766 N N . ALA A 1 94 ? 12.736 -4.479 -9.236 1.00 96.19 94 ALA A N 1
ATOM 767 C CA . ALA A 1 94 ? 12.700 -5.106 -7.920 1.00 96.19 94 ALA A CA 1
ATOM 768 C C . ALA A 1 94 ? 13.115 -4.124 -6.812 1.00 96.19 94 ALA A C 1
ATOM 770 O O . ALA A 1 94 ? 12.377 -3.952 -5.842 1.00 96.19 94 ALA A O 1
ATOM 771 N N . LEU A 1 95 ? 14.228 -3.407 -7.003 1.00 96.94 95 LEU A N 1
ATOM 772 C CA . LEU A 1 95 ? 14.703 -2.401 -6.052 1.00 96.94 95 LEU A CA 1
ATOM 773 C C . LEU A 1 95 ? 13.692 -1.258 -5.871 1.00 96.94 95 LEU A C 1
ATOM 775 O O . LEU A 1 95 ? 13.448 -0.810 -4.754 1.00 96.94 95 LEU A O 1
ATOM 779 N N . ALA A 1 96 ? 13.064 -0.795 -6.956 1.00 96.25 96 ALA A N 1
ATOM 780 C CA . ALA A 1 96 ? 12.036 0.239 -6.875 1.00 96.25 96 ALA A CA 1
ATOM 781 C C . ALA A 1 96 ? 10.806 -0.233 -6.078 1.00 96.25 96 ALA A C 1
ATOM 783 O O . ALA A 1 96 ? 10.260 0.533 -5.282 1.00 96.25 96 ALA A O 1
ATOM 784 N N . ILE A 1 97 ? 10.383 -1.492 -6.259 1.00 95.75 97 ILE A N 1
ATOM 785 C CA . ILE A 1 97 ? 9.288 -2.094 -5.486 1.00 95.75 97 ILE A CA 1
ATOM 786 C C . ILE A 1 97 ? 9.637 -2.147 -3.998 1.00 95.75 97 ILE A C 1
ATOM 788 O O . ILE A 1 97 ? 8.798 -1.770 -3.179 1.00 95.75 97 ILE A O 1
ATOM 792 N N . GLU A 1 98 ? 10.845 -2.590 -3.655 1.00 95.50 98 GLU A N 1
ATOM 793 C CA . GLU A 1 98 ? 11.328 -2.652 -2.272 1.00 95.50 98 GLU A CA 1
ATOM 794 C C . GLU A 1 98 ? 11.315 -1.261 -1.626 1.00 95.50 98 GLU A C 1
ATOM 796 O O . GLU A 1 98 ? 10.617 -1.046 -0.637 1.00 95.50 98 GLU A O 1
ATOM 801 N N . GLN A 1 99 ? 11.945 -0.274 -2.269 1.00 95.50 99 GLN A N 1
ATOM 802 C CA . GLN A 1 99 ? 11.981 1.111 -1.786 1.00 95.50 99 GLN A CA 1
ATOM 803 C C . GLN A 1 99 ? 10.581 1.707 -1.591 1.00 95.50 99 GLN A C 1
ATOM 805 O O . GLN A 1 99 ? 10.317 2.395 -0.603 1.00 95.50 99 GLN A O 1
ATOM 810 N N . ARG A 1 100 ? 9.657 1.454 -2.525 1.00 95.81 100 ARG A N 1
ATOM 811 C CA . ARG A 1 100 ? 8.260 1.893 -2.409 1.00 95.81 100 ARG A CA 1
ATOM 812 C C . ARG A 1 100 ? 7.581 1.263 -1.195 1.00 95.81 100 ARG A C 1
ATOM 814 O O . ARG A 1 100 ? 6.876 1.958 -0.463 1.00 95.81 100 ARG A O 1
ATOM 821 N N . ASN A 1 101 ? 7.763 -0.041 -1.001 1.00 95.06 101 ASN A N 1
ATOM 822 C CA . ASN A 1 101 ? 7.160 -0.769 0.110 1.00 95.06 101 ASN A CA 1
ATOM 823 C C . ASN A 1 101 ? 7.730 -0.284 1.453 1.00 95.06 101 ASN A C 1
ATOM 825 O O . ASN A 1 101 ? 6.965 -0.100 2.398 1.00 95.06 101 ASN A O 1
ATOM 829 N N . ASP A 1 102 ? 9.027 0.011 1.530 1.00 94.44 102 ASP A N 1
ATOM 830 C CA . ASP A 1 102 ? 9.658 0.582 2.725 1.00 94.44 102 ASP A CA 1
ATOM 831 C C . ASP A 1 102 ? 9.113 1.972 3.053 1.00 94.44 102 ASP A C 1
ATOM 833 O O . ASP A 1 102 ? 8.745 2.251 4.197 1.00 94.44 102 ASP A O 1
ATOM 837 N N . LEU A 1 103 ? 8.995 2.845 2.046 1.00 94.31 103 LEU A N 1
ATOM 838 C CA . LEU A 1 103 ? 8.402 4.174 2.213 1.00 94.31 103 LEU A CA 1
ATOM 839 C C . LEU A 1 103 ? 6.955 4.087 2.699 1.00 94.31 103 LEU A C 1
ATOM 841 O O . LEU A 1 103 ? 6.559 4.845 3.587 1.00 94.31 103 LEU A O 1
ATOM 845 N N . MET A 1 104 ? 6.176 3.158 2.146 1.00 93.88 104 MET A N 1
ATOM 846 C CA . MET A 1 104 ? 4.796 2.925 2.556 1.00 93.88 104 MET A CA 1
ATOM 847 C C . MET A 1 104 ? 4.717 2.402 3.991 1.00 93.88 104 MET A C 1
ATOM 849 O O . MET A 1 104 ? 3.942 2.918 4.792 1.00 93.88 104 MET A O 1
ATOM 853 N N . ASN A 1 105 ? 5.546 1.426 4.354 1.00 94.00 105 ASN A N 1
ATOM 854 C CA . ASN A 1 105 ? 5.555 0.873 5.704 1.00 94.00 105 ASN A CA 1
ATOM 855 C C . ASN A 1 105 ? 6.040 1.886 6.738 1.00 94.00 105 ASN A C 1
ATOM 857 O O . ASN A 1 105 ? 5.470 1.966 7.823 1.00 94.00 105 ASN A O 1
ATOM 861 N N . LYS A 1 106 ? 7.027 2.720 6.409 1.00 92.56 106 LYS A N 1
ATOM 862 C CA . LYS A 1 106 ? 7.444 3.834 7.268 1.00 92.56 106 LYS A CA 1
ATOM 863 C C . LYS A 1 106 ? 6.308 4.838 7.477 1.00 92.56 106 LYS A C 1
ATOM 865 O O . LYS A 1 106 ? 6.131 5.348 8.580 1.00 92.56 106 LYS A O 1
ATOM 870 N N . TRP A 1 107 ? 5.526 5.099 6.432 1.00 92.19 107 TRP A N 1
ATOM 871 C CA . TRP A 1 107 ? 4.379 6.002 6.480 1.00 92.19 107 TRP A CA 1
ATOM 872 C C . TRP A 1 107 ? 3.238 5.462 7.351 1.00 92.19 107 TRP A C 1
ATOM 874 O O . TRP A 1 107 ? 2.767 6.155 8.256 1.00 92.19 107 TRP A O 1
ATOM 884 N N . LEU A 1 108 ? 2.852 4.200 7.147 1.00 91.19 108 LEU A N 1
ATOM 885 C CA . LEU A 1 108 ? 1.790 3.533 7.908 1.00 91.19 108 LEU A CA 1
ATOM 886 C C . LEU A 1 108 ? 2.217 3.134 9.331 1.00 91.19 108 LEU A C 1
ATOM 888 O O . LEU A 1 108 ? 1.370 2.920 10.187 1.00 91.19 108 LEU A O 1
ATOM 892 N N . ASN A 1 109 ? 3.514 3.083 9.635 1.00 89.31 109 ASN A N 1
ATOM 893 C CA . ASN A 1 109 ? 4.013 2.942 11.009 1.00 89.31 109 ASN A CA 1
ATOM 894 C C . ASN A 1 109 ? 4.285 4.297 11.688 1.00 89.31 109 ASN A C 1
ATOM 896 O O . ASN A 1 109 ? 4.880 4.338 12.766 1.00 89.31 109 ASN A O 1
ATOM 900 N N . SER A 1 110 ? 3.863 5.415 11.088 1.00 90.31 110 SER A N 1
ATOM 901 C CA . SER A 1 110 ? 3.980 6.723 11.734 1.00 90.31 110 SER A CA 1
ATOM 902 C C . SER A 1 110 ? 3.168 6.771 13.041 1.00 90.31 110 SER A C 1
ATOM 904 O O . SER A 1 110 ? 2.118 6.127 13.139 1.00 90.31 110 SER A O 1
ATOM 906 N N . PRO A 1 111 ? 3.588 7.564 14.049 1.00 85.81 111 PRO A N 1
ATOM 907 C CA . PRO A 1 111 ? 2.897 7.620 15.341 1.00 85.81 111 PRO A CA 1
ATOM 908 C C . PRO A 1 111 ? 1.401 7.939 15.232 1.00 85.81 111 PRO A C 1
ATOM 910 O O . PRO A 1 111 ? 0.600 7.421 16.002 1.00 85.81 111 PRO A O 1
ATOM 913 N N . ARG A 1 112 ? 1.008 8.748 14.238 1.00 81.06 112 ARG A N 1
ATOM 914 C CA . ARG A 1 112 ? -0.396 9.121 14.009 1.00 81.06 112 ARG A CA 1
ATOM 915 C C . ARG A 1 112 ? -1.255 7.991 13.430 1.00 81.06 112 ARG A C 1
ATOM 917 O O . ARG A 1 112 ? -2.474 8.056 13.532 1.00 81.06 112 ARG A O 1
ATOM 924 N N . PHE A 1 113 ? -0.639 6.967 12.842 1.00 83.81 113 PHE A N 1
ATOM 925 C CA . PHE A 1 113 ? -1.336 5.811 12.271 1.00 83.81 113 PHE A CA 1
ATOM 926 C C . PHE A 1 113 ? -1.192 4.541 13.118 1.00 83.81 113 PHE A C 1
ATOM 928 O O . PHE A 1 113 ? -1.921 3.571 12.918 1.00 83.81 113 PHE A O 1
ATOM 935 N N . HIS A 1 114 ? -0.297 4.549 14.110 1.00 80.88 114 HIS A N 1
ATOM 936 C CA . HIS A 1 114 ? -0.027 3.394 14.965 1.00 80.88 114 HIS A CA 1
ATOM 937 C C . HIS A 1 114 ? -1.291 2.830 15.638 1.00 80.88 114 HIS A C 1
ATOM 939 O O . HIS A 1 114 ? -1.486 1.616 15.660 1.00 80.88 114 HIS A O 1
ATOM 945 N N . ASN A 1 115 ? -2.194 3.706 16.091 1.00 80.00 115 ASN A N 1
ATOM 946 C CA . ASN A 1 115 ? -3.460 3.313 16.719 1.00 80.00 115 ASN A CA 1
ATOM 947 C C . ASN A 1 115 ? -4.356 2.484 15.788 1.00 80.00 115 ASN A C 1
ATOM 949 O O . ASN A 1 115 ? -5.086 1.620 16.259 1.00 80.00 115 ASN A O 1
ATOM 953 N N . VAL A 1 116 ? -4.296 2.719 14.473 1.00 84.19 116 VAL A N 1
ATOM 954 C CA . VAL A 1 116 ? -5.066 1.949 13.485 1.00 84.19 116 VAL A CA 1
ATOM 955 C C . VAL A 1 116 ? -4.549 0.524 13.414 1.00 84.19 116 VAL A C 1
ATOM 957 O O . VAL A 1 116 ? -5.320 -0.425 13.515 1.00 84.19 116 VAL A O 1
ATOM 960 N N . LYS A 1 117 ? -3.228 0.379 13.274 1.00 86.00 117 LYS A N 1
ATOM 961 C CA . LYS A 1 117 ? -2.572 -0.926 13.246 1.00 86.00 117 LYS A CA 1
ATOM 962 C C . LYS A 1 117 ? -2.858 -1.702 14.527 1.00 86.00 117 LYS A C 1
ATOM 964 O O . LYS A 1 117 ? -3.226 -2.869 14.447 1.00 86.00 117 LYS A O 1
ATOM 969 N N . GLN A 1 118 ? -2.726 -1.050 15.683 1.00 84.38 118 GLN A N 1
ATOM 970 C CA . GLN A 1 118 ? -2.996 -1.684 16.968 1.00 84.38 118 GLN A CA 1
ATOM 971 C C . GLN A 1 118 ? -4.464 -2.092 17.090 1.00 84.38 118 GLN A C 1
ATOM 973 O O . GLN A 1 118 ? -4.728 -3.238 17.422 1.00 84.38 118 GLN A O 1
ATOM 978 N N . ALA A 1 119 ? -5.407 -1.223 16.709 1.00 81.62 119 ALA A N 1
ATOM 979 C CA . ALA A 1 119 ? -6.824 -1.569 16.712 1.00 81.62 119 ALA A CA 1
ATOM 980 C C . ALA A 1 119 ? -7.102 -2.811 15.852 1.00 81.62 119 ALA A C 1
ATOM 982 O O . ALA A 1 119 ? -7.736 -3.745 16.329 1.00 81.62 119 ALA A O 1
ATOM 983 N N . ILE A 1 120 ? -6.585 -2.873 14.619 1.00 82.31 120 ILE A N 1
ATOM 984 C CA . ILE A 1 120 ? -6.771 -4.054 13.758 1.00 82.31 120 ILE A CA 1
ATOM 985 C C . ILE A 1 120 ? -6.215 -5.314 14.432 1.00 82.31 120 ILE A C 1
ATOM 987 O O . ILE A 1 120 ? -6.882 -6.344 14.426 1.00 82.31 120 ILE A O 1
ATOM 991 N N . LEU A 1 121 ? -5.027 -5.234 15.039 1.00 84.25 121 LEU A N 1
ATOM 992 C CA . LEU A 1 121 ? -4.403 -6.365 15.729 1.00 84.25 121 LEU A CA 1
ATOM 993 C C . LEU A 1 121 ? -5.180 -6.806 16.975 1.00 84.25 121 LEU A C 1
ATOM 995 O O . LEU A 1 121 ? -5.348 -8.009 17.174 1.00 84.25 121 LEU A O 1
ATOM 999 N N . ASP A 1 122 ? -5.677 -5.863 17.775 1.00 80.56 122 ASP A N 1
ATOM 1000 C CA . ASP A 1 122 ? -6.428 -6.146 19.001 1.00 80.56 122 ASP A CA 1
ATOM 1001 C C . ASP A 1 122 ? -7.702 -6.927 18.676 1.00 80.56 122 ASP A C 1
ATOM 1003 O O . ASP A 1 122 ? -7.963 -7.975 19.267 1.00 80.56 122 ASP A O 1
ATOM 1007 N N . TYR A 1 123 ? -8.449 -6.488 17.661 1.00 74.44 123 TYR A N 1
ATOM 1008 C CA . TYR A 1 123 ? -9.655 -7.190 17.227 1.00 74.44 123 TYR A CA 1
ATOM 1009 C C . TYR A 1 123 ? -9.369 -8.491 16.464 1.00 74.44 123 TYR A C 1
ATOM 1011 O O . TYR A 1 123 ? -10.253 -9.328 16.319 1.00 74.44 123 TYR A O 1
ATOM 1019 N N . SER A 1 124 ? -8.133 -8.693 16.005 1.00 68.88 124 SER A N 1
ATOM 1020 C CA . SER A 1 124 ?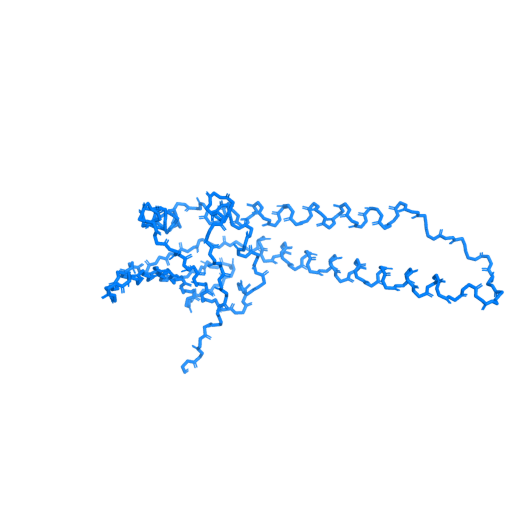 -7.705 -9.902 15.301 1.00 68.88 124 SER A CA 1
ATOM 1021 C C . SER A 1 124 ? -7.339 -11.069 16.217 1.00 68.88 124 SER A C 1
ATOM 1023 O O . SER A 1 124 ? -6.978 -12.150 15.752 1.00 68.88 124 SER A O 1
ATOM 1025 N N . THR A 1 125 ? -7.419 -10.888 17.534 1.00 64.62 125 THR A N 1
ATOM 1026 C CA . THR A 1 125 ? -7.293 -11.999 18.489 1.00 64.62 125 THR A CA 1
ATOM 1027 C C . THR A 1 125 ? -8.561 -12.856 18.578 1.00 64.62 125 THR A C 1
ATOM 1029 O O . THR A 1 125 ? -8.482 -14.030 18.942 1.00 64.62 125 THR A O 1
ATOM 1032 N N . GLU A 1 126 ? -9.715 -12.311 18.188 1.00 61.72 126 GLU A N 1
ATOM 1033 C CA . GLU A 1 126 ? -10.959 -13.057 17.995 1.00 61.72 126 GLU A CA 1
ATOM 1034 C C . GLU A 1 126 ? -10.828 -13.845 16.670 1.00 61.72 126 GLU A C 1
ATOM 1036 O O . GLU A 1 126 ? -10.341 -13.297 15.686 1.00 61.72 126 GLU A O 1
ATOM 1041 N N . ARG A 1 127 ? -11.189 -15.141 16.622 1.00 61.12 127 ARG A N 1
ATOM 1042 C CA . ARG A 1 127 ? -11.022 -16.053 15.452 1.00 61.12 127 ARG A CA 1
ATOM 1043 C C . ARG A 1 127 ? -11.850 -15.669 14.207 1.00 61.12 127 ARG A C 1
ATOM 1045 O O . ARG A 1 127 ? -12.128 -16.514 13.360 1.00 61.12 127 ARG A O 1
ATOM 1052 N N . ASP A 1 128 ? -12.273 -14.424 14.115 1.00 67.06 128 ASP A N 1
ATOM 1053 C CA . ASP A 1 128 ? -13.080 -13.914 13.029 1.00 67.06 128 ASP A CA 1
ATOM 1054 C C . ASP A 1 128 ? -12.193 -13.596 11.825 1.00 67.06 128 ASP A C 1
ATOM 1056 O O . ASP A 1 128 ? -11.131 -12.990 11.958 1.00 67.06 128 ASP A O 1
ATOM 1060 N N . GLU A 1 129 ? -12.662 -13.947 10.630 1.00 77.50 129 GLU A N 1
ATOM 1061 C CA . GLU A 1 129 ? -12.109 -13.412 9.386 1.00 77.50 129 GLU A CA 1
ATOM 1062 C C . GLU A 1 129 ? -12.250 -11.886 9.386 1.00 77.50 129 GLU A C 1
ATOM 1064 O O . GLU A 1 129 ? -13.309 -11.339 9.727 1.00 77.50 129 GLU A O 1
ATOM 1069 N N . ILE A 1 130 ? -11.178 -11.183 9.023 1.00 84.31 130 ILE A N 1
ATOM 1070 C CA . ILE A 1 130 ? -11.136 -9.721 9.041 1.00 84.31 130 ILE A CA 1
ATOM 1071 C C . ILE A 1 130 ? -10.881 -9.222 7.638 1.00 84.31 130 ILE A C 1
ATOM 1073 O O . ILE A 1 130 ? -9.819 -9.441 7.056 1.00 84.31 130 ILE A O 1
ATOM 1077 N N . VAL A 1 131 ? -11.845 -8.461 7.144 1.00 87.69 131 VAL A N 1
ATOM 1078 C CA . VAL A 1 131 ? -11.719 -7.754 5.877 1.00 87.69 131 VAL A CA 1
ATOM 1079 C C . VAL A 1 131 ? -11.327 -6.311 6.169 1.00 87.69 131 VAL A C 1
ATOM 1081 O O . VAL A 1 131 ? -12.031 -5.603 6.892 1.00 87.69 131 VAL A O 1
ATOM 1084 N N . VAL A 1 132 ? -10.206 -5.867 5.606 1.00 89.12 132 VAL A N 1
ATOM 1085 C CA . VAL A 1 132 ? -9.728 -4.484 5.670 1.00 89.12 132 VAL A CA 1
ATOM 1086 C C . VAL A 1 132 ? -10.099 -3.776 4.369 1.00 89.12 132 VAL A C 1
ATOM 1088 O O . VAL A 1 132 ? -9.513 -4.002 3.309 1.00 89.12 132 VAL A O 1
ATOM 1091 N N . LEU A 1 133 ? -11.082 -2.888 4.454 1.00 90.81 133 LEU A N 1
ATOM 1092 C CA . LEU A 1 133 ? -11.510 -2.024 3.364 1.00 90.81 133 LEU A CA 1
ATOM 1093 C C . LEU A 1 133 ? -10.751 -0.700 3.417 1.00 90.81 133 LEU A C 1
ATOM 1095 O O . LEU A 1 133 ? -10.807 0.027 4.406 1.00 90.81 133 LEU A O 1
ATOM 1099 N N . ILE A 1 134 ? -10.077 -0.364 2.328 1.00 90.81 134 ILE A N 1
ATOM 1100 C CA . ILE A 1 134 ? -9.357 0.892 2.158 1.00 90.81 134 ILE A CA 1
ATOM 1101 C C . ILE A 1 134 ? -10.139 1.757 1.168 1.00 90.81 134 ILE A C 1
ATOM 1103 O O . ILE A 1 134 ? -10.142 1.470 -0.031 1.00 90.81 134 ILE A O 1
ATOM 1107 N N . ARG A 1 135 ? -10.822 2.797 1.661 1.00 91.31 135 ARG A N 1
ATOM 1108 C CA . ARG A 1 135 ? -11.536 3.780 0.832 1.00 91.31 135 ARG A CA 1
ATOM 1109 C C . ARG A 1 135 ? -10.623 4.967 0.570 1.00 91.31 135 ARG A C 1
ATOM 1111 O O . ARG A 1 135 ? -10.301 5.713 1.491 1.00 91.31 135 ARG A O 1
ATOM 1118 N N . THR A 1 136 ? -10.184 5.138 -0.670 1.00 89.38 136 THR A N 1
ATOM 1119 C CA . THR A 1 136 ? -9.170 6.143 -1.016 1.00 89.38 136 THR A CA 1
ATOM 1120 C C . THR A 1 136 ? -9.574 7.041 -2.168 1.00 89.38 136 THR A C 1
ATOM 1122 O O . THR A 1 136 ? -10.313 6.643 -3.075 1.00 89.38 136 THR A O 1
ATOM 1125 N N . ASN A 1 137 ? -9.016 8.252 -2.152 1.00 84.44 137 ASN A N 1
ATOM 1126 C CA . ASN A 1 137 ? -9.032 9.165 -3.285 1.00 84.44 137 ASN A CA 1
ATOM 1127 C C . ASN A 1 137 ? -8.097 8.660 -4.406 1.00 84.44 137 ASN A C 1
ATOM 1129 O O . ASN A 1 137 ? -7.364 7.679 -4.239 1.00 84.44 137 ASN A O 1
ATOM 1133 N N . ARG A 1 138 ? -8.100 9.334 -5.564 1.00 83.38 138 ARG A N 1
ATOM 1134 C CA . ARG A 1 138 ? -7.307 8.917 -6.737 1.00 83.38 138 ARG A CA 1
ATOM 1135 C C . ARG A 1 138 ? -5.801 8.850 -6.477 1.00 83.38 138 ARG A C 1
ATOM 1137 O O . ARG A 1 138 ? -5.144 8.006 -7.083 1.00 83.38 138 ARG A O 1
ATOM 1144 N N . ASP A 1 139 ? -5.272 9.680 -5.587 1.00 84.62 139 ASP A N 1
ATOM 1145 C CA . ASP A 1 139 ? -3.830 9.782 -5.335 1.00 84.62 139 ASP A CA 1
ATOM 1146 C C . ASP A 1 139 ? -3.295 8.565 -4.578 1.00 84.62 139 ASP A C 1
ATOM 1148 O O . ASP A 1 139 ? -2.169 8.121 -4.803 1.00 84.62 139 ASP A O 1
ATOM 1152 N N . LEU A 1 140 ? -4.136 7.967 -3.732 1.00 88.12 140 LEU A N 1
ATOM 1153 C CA . LEU A 1 140 ? -3.794 6.813 -2.904 1.00 88.12 140 LEU A CA 1
ATOM 1154 C C . LEU A 1 140 ? -4.217 5.461 -3.513 1.00 88.12 140 LEU A C 1
ATOM 1156 O O . LEU A 1 140 ? -3.793 4.405 -3.037 1.00 88.12 140 LEU A O 1
ATOM 1160 N N . GLN A 1 141 ? -5.017 5.455 -4.585 1.00 86.06 141 GLN A N 1
ATOM 1161 C CA . GLN A 1 141 ? -5.373 4.234 -5.332 1.00 86.06 141 GLN A CA 1
ATOM 1162 C C . GLN A 1 141 ? -4.163 3.415 -5.838 1.00 86.06 141 GLN A C 1
ATOM 1164 O O . GLN A 1 141 ? -4.219 2.180 -5.781 1.00 86.06 141 GLN A O 1
ATOM 1169 N N . PRO A 1 142 ? -3.055 4.029 -6.310 1.00 87.69 142 PRO A N 1
ATOM 1170 C CA . PRO A 1 142 ? -1.887 3.292 -6.793 1.00 87.69 142 PRO A CA 1
ATOM 1171 C C . PRO A 1 142 ? -1.082 2.577 -5.700 1.00 87.69 142 PRO A C 1
ATOM 1173 O O . PRO A 1 142 ? -0.167 1.822 -6.037 1.00 87.69 142 PRO A O 1
ATOM 1176 N N . LEU A 1 143 ? -1.368 2.823 -4.416 1.00 90.50 143 LEU A N 1
ATOM 1177 C CA . LEU A 1 143 ? -0.583 2.249 -3.329 1.00 90.50 143 LEU A CA 1
ATOM 1178 C C . LEU A 1 143 ?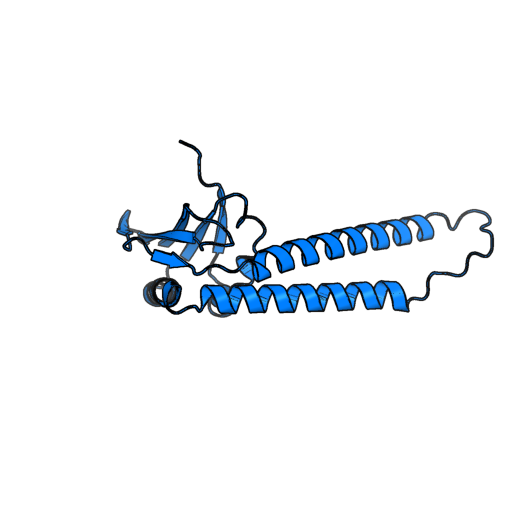 -0.759 0.722 -3.244 1.00 90.50 143 LEU A C 1
ATOM 1180 O O . LEU A 1 143 ? -1.875 0.204 -3.379 1.00 90.50 143 LEU A O 1
ATOM 1184 N N . PRO A 1 144 ? 0.333 -0.024 -2.998 1.00 91.12 144 PRO A N 1
ATOM 1185 C CA . PRO A 1 144 ? 0.289 -1.471 -2.845 1.00 91.12 144 PRO A CA 1
ATOM 1186 C C . PRO A 1 144 ? -0.177 -1.843 -1.430 1.00 91.12 144 PRO A C 1
ATOM 1188 O O . PRO A 1 144 ? 0.619 -2.303 -0.623 1.00 91.12 144 PRO A O 1
ATOM 1191 N N . TRP A 1 145 ? -1.459 -1.659 -1.106 1.00 90.50 145 TRP A N 1
ATOM 1192 C CA . TRP A 1 145 ? -1.996 -1.924 0.243 1.00 90.50 145 TRP A CA 1
ATOM 1193 C C . TRP A 1 145 ? -1.670 -3.320 0.792 1.00 90.50 145 TRP A C 1
ATOM 1195 O O . TRP A 1 145 ? -1.414 -3.463 1.983 1.00 90.50 145 TRP A O 1
ATOM 1205 N N . SER A 1 146 ? -1.557 -4.321 -0.083 1.00 87.75 146 SER A N 1
ATOM 1206 C CA . SER A 1 146 ? -1.124 -5.681 0.262 1.00 87.75 146 SER A CA 1
ATOM 1207 C C . SER A 1 146 ? 0.340 -5.796 0.714 1.00 87.75 146 SER A C 1
ATOM 1209 O O . SER A 1 146 ? 0.722 -6.811 1.282 1.00 87.75 146 SER A O 1
ATOM 1211 N N . ALA A 1 147 ? 1.179 -4.791 0.447 1.00 90.19 147 ALA A N 1
ATOM 1212 C CA . ALA A 1 147 ? 2.572 -4.720 0.890 1.00 90.19 147 ALA A CA 1
ATOM 1213 C C . ALA A 1 147 ? 2.733 -4.041 2.261 1.00 90.19 147 ALA A C 1
ATOM 1215 O O . ALA A 1 147 ? 3.857 -3.878 2.743 1.00 90.19 147 ALA A O 1
ATOM 1216 N N . TRP A 1 148 ? 1.628 -3.630 2.890 1.00 91.81 148 TRP A N 1
ATOM 1217 C CA . TRP A 1 148 ? 1.651 -3.199 4.278 1.00 91.81 148 TRP A CA 1
ATOM 1218 C C . TRP A 1 148 ? 2.090 -4.371 5.167 1.00 91.81 148 TRP A C 1
ATOM 1220 O O . TRP A 1 148 ? 1.555 -5.472 5.070 1.00 91.81 148 TRP A O 1
ATOM 1230 N N . ASP A 1 149 ? 3.055 -4.137 6.054 1.00 90.50 149 ASP A N 1
ATOM 1231 C CA . ASP A 1 149 ? 3.619 -5.108 6.993 1.00 90.50 149 ASP A CA 1
ATOM 1232 C C . ASP A 1 149 ? 2.565 -5.813 7.861 1.00 90.50 149 ASP A C 1
ATOM 1234 O O . ASP A 1 149 ? 2.788 -6.923 8.341 1.00 90.50 149 ASP A O 1
ATOM 1238 N N . LEU A 1 150 ? 1.392 -5.204 8.024 1.00 88.06 150 LEU A N 1
ATOM 1239 C CA . LEU A 1 150 ? 0.238 -5.813 8.663 1.00 88.06 150 LEU A CA 1
ATOM 1240 C C . LEU A 1 150 ? -0.235 -7.073 7.918 1.00 88.06 150 LEU A C 1
ATOM 1242 O O . LEU A 1 150 ? -0.490 -8.083 8.567 1.00 88.06 150 LEU A O 1
ATOM 1246 N N . ALA A 1 151 ? -0.266 -7.048 6.582 1.00 86.00 151 ALA A N 1
ATOM 1247 C CA . ALA A 1 151 ? -0.621 -8.199 5.748 1.00 86.00 151 ALA A CA 1
ATOM 1248 C C . ALA A 1 151 ? 0.390 -9.347 5.885 1.00 86.00 151 ALA A C 1
ATOM 1250 O O . ALA A 1 151 ? 0.024 -10.515 5.841 1.00 86.00 151 ALA A O 1
ATOM 1251 N N . GLN A 1 152 ? 1.671 -9.027 6.097 1.00 83.88 152 GLN A N 1
ATOM 1252 C CA . GLN A 1 152 ? 2.703 -10.042 6.334 1.00 83.88 152 GLN A CA 1
ATOM 1253 C C . GLN A 1 152 ? 2.555 -10.697 7.711 1.00 83.88 152 GLN A C 1
ATOM 1255 O O . GLN A 1 152 ? 2.806 -11.888 7.865 1.00 83.88 152 GLN A O 1
ATOM 1260 N N . ARG A 1 153 ? 2.165 -9.914 8.724 1.00 84.56 153 ARG A N 1
ATOM 1261 C CA . ARG A 1 153 ? 1.975 -10.404 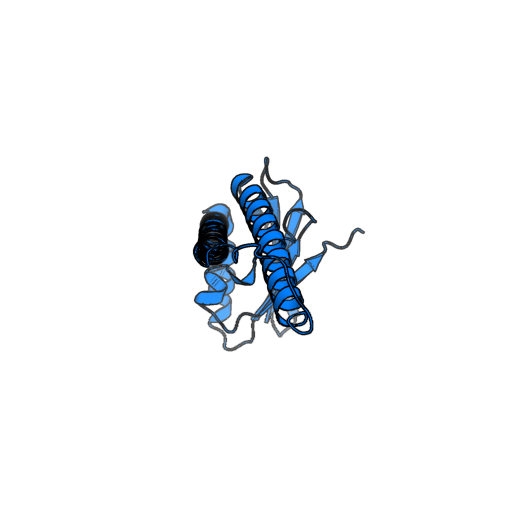10.098 1.00 84.56 153 ARG A CA 1
ATOM 1262 C C . ARG A 1 153 ? 0.683 -11.193 10.269 1.00 84.56 153 ARG A C 1
ATOM 1264 O O . ARG A 1 153 ? 0.632 -12.044 11.150 1.00 84.56 153 ARG A O 1
ATOM 1271 N N . ARG A 1 154 ? -0.342 -10.875 9.478 1.00 84.44 154 ARG A N 1
ATOM 1272 C CA . ARG A 1 154 ? -1.670 -11.494 9.503 1.00 84.44 154 ARG A CA 1
ATOM 1273 C C . ARG A 1 154 ? -2.096 -11.815 8.059 1.00 84.44 154 ARG A C 1
ATOM 1275 O O . ARG A 1 154 ? -2.812 -11.018 7.449 1.00 84.44 154 ARG A O 1
ATOM 1282 N N . PRO A 1 155 ? -1.607 -12.927 7.479 1.00 83.25 155 PRO A N 1
ATOM 1283 C CA . PRO A 1 155 ? -1.893 -13.301 6.090 1.00 83.25 155 PRO A CA 1
ATOM 1284 C C . PRO A 1 155 ? -3.374 -13.607 5.819 1.00 83.25 155 PRO A C 1
ATOM 1286 O O . PRO A 1 155 ? -3.786 -13.630 4.666 1.00 83.25 155 PRO A O 1
ATOM 1289 N N . GLU A 1 156 ? -4.172 -13.831 6.860 1.00 82.88 156 GLU A N 1
ATOM 1290 C CA . GLU A 1 156 ? -5.623 -13.998 6.789 1.00 82.88 156 GLU A CA 1
ATOM 1291 C C . GLU A 1 156 ? -6.392 -12.683 6.579 1.00 82.88 156 GLU A C 1
ATOM 1293 O O . GLU A 1 156 ? -7.605 -12.712 6.388 1.00 82.88 156 GLU A O 1
ATOM 1298 N N . LEU A 1 157 ? -5.720 -11.525 6.648 1.00 83.69 157 LEU A N 1
ATOM 1299 C CA . LEU A 1 157 ? -6.356 -10.243 6.364 1.00 83.69 157 LEU A CA 1
ATOM 1300 C C . LEU A 1 157 ? -6.589 -10.082 4.867 1.00 83.69 157 LEU A C 1
ATOM 1302 O O . LEU A 1 157 ? -5.647 -10.049 4.070 1.00 83.69 157 LEU A O 1
ATOM 1306 N N . GLU A 1 158 ? -7.840 -9.846 4.497 1.00 84.31 158 GLU A N 1
ATOM 1307 C CA . GLU A 1 158 ? -8.181 -9.502 3.125 1.00 84.31 158 GLU A CA 1
ATOM 1308 C C . GLU A 1 158 ? -8.197 -7.988 2.934 1.00 84.31 158 GLU A C 1
ATOM 1310 O O . GLU A 1 158 ? -8.995 -7.275 3.541 1.00 84.31 158 GLU A O 1
ATOM 1315 N N . PHE A 1 159 ? -7.329 -7.485 2.055 1.00 86.56 159 PHE A N 1
ATOM 1316 C CA . PHE A 1 159 ? -7.292 -6.071 1.692 1.00 86.56 159 PHE A CA 1
ATOM 1317 C C . PHE A 1 159 ? -8.114 -5.819 0.435 1.00 86.56 159 PHE A C 1
ATOM 1319 O O . PHE A 1 159 ? -7.761 -6.277 -0.652 1.00 86.56 159 PHE A O 1
ATOM 1326 N N . SER A 1 160 ? -9.159 -5.008 0.564 1.00 86.94 160 SER A N 1
ATOM 1327 C CA . SER A 1 160 ? -9.953 -4.542 -0.572 1.00 86.94 160 SER A CA 1
ATOM 1328 C C . SER A 1 160 ? -9.880 -3.028 -0.698 1.00 86.94 160 SER A C 1
ATOM 1330 O O . SER A 1 160 ? -9.967 -2.296 0.285 1.00 86.94 160 SER A O 1
ATOM 1332 N N . ARG A 1 161 ? -9.718 -2.550 -1.932 1.00 86.25 161 ARG A N 1
ATOM 1333 C CA . ARG A 1 161 ? -9.702 -1.121 -2.257 1.00 86.25 161 ARG A CA 1
ATOM 1334 C C . ARG A 1 161 ? -11.063 -0.710 -2.777 1.00 86.25 161 ARG A C 1
ATOM 133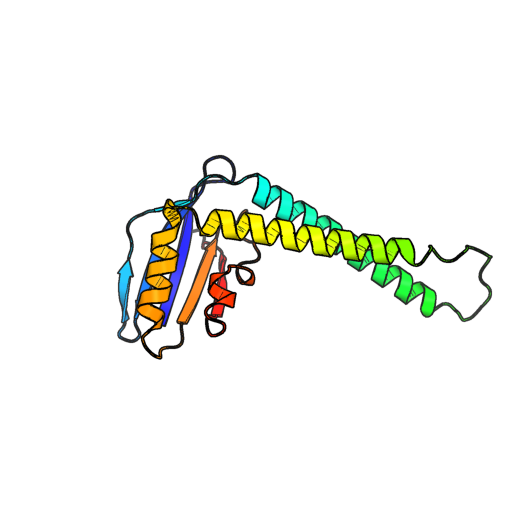6 O O . ARG A 1 161 ? -11.596 -1.362 -3.670 1.00 86.25 161 ARG A O 1
ATOM 1343 N N . LEU A 1 162 ? -11.568 0.400 -2.268 1.00 85.69 162 LEU A N 1
ATOM 1344 C CA . LEU A 1 162 ? -12.803 1.012 -2.727 1.00 85.69 162 LEU A CA 1
ATOM 1345 C C . LEU A 1 162 ? -12.518 2.475 -3.089 1.00 85.69 162 LEU A C 1
ATOM 1347 O O . LEU A 1 162 ? -11.731 3.134 -2.402 1.00 85.69 162 LEU A O 1
ATOM 1351 N N . PRO A 1 163 ? -13.105 3.010 -4.168 1.00 83.19 163 PRO A N 1
ATOM 1352 C CA . PRO A 1 163 ? -13.103 4.450 -4.366 1.00 83.19 163 PRO A CA 1
ATOM 1353 C C . PRO A 1 163 ? -13.897 5.121 -3.234 1.00 83.19 163 PRO A C 1
ATOM 1355 O O . PRO A 1 163 ? -14.836 4.539 -2.683 1.00 83.19 163 PRO A O 1
ATOM 1358 N N . LEU A 1 164 ? -13.529 6.354 -2.885 1.00 80.12 164 LEU A N 1
ATOM 1359 C CA . LEU A 1 164 ? -14.477 7.241 -2.211 1.00 80.12 164 LEU A CA 1
ATOM 1360 C C . LEU A 1 164 ? -15.627 7.484 -3.189 1.00 80.12 164 LEU A C 1
ATOM 1362 O O . LEU A 1 164 ? -15.394 7.886 -4.330 1.00 80.12 164 LEU A O 1
ATOM 1366 N N . GLU A 1 165 ? -16.844 7.149 -2.778 1.00 65.00 165 GLU A N 1
ATOM 1367 C CA . GLU A 1 165 ? -18.028 7.497 -3.555 1.00 65.00 165 GLU A CA 1
ATOM 1368 C C . GLU A 1 165 ? -18.161 9.017 -3.490 1.00 65.00 165 GLU A C 1
ATOM 1370 O O . GLU A 1 165 ? -18.133 9.592 -2.404 1.00 65.00 165 GLU A O 1
ATOM 1375 N N . ASN A 1 166 ? -18.225 9.663 -4.654 1.00 46.81 166 ASN A N 1
ATOM 1376 C CA . ASN A 1 166 ? -18.653 11.052 -4.712 1.00 46.81 166 ASN A CA 1
ATOM 1377 C C . ASN A 1 166 ? -20.151 11.041 -4.380 1.00 46.81 166 ASN A C 1
ATOM 1379 O O . ASN A 1 166 ? -20.922 10.487 -5.167 1.00 46.81 166 ASN A O 1
ATOM 1383 N N . GLU A 1 167 ? -20.538 11.582 -3.225 1.00 37.75 167 GLU A N 1
ATOM 1384 C CA . GLU A 1 167 ? -21.913 12.066 -3.033 1.00 37.75 167 GLU A CA 1
ATOM 1385 C C . GLU A 1 167 ? -22.219 13.209 -4.011 1.00 37.75 167 GLU A C 1
ATOM 1387 O O . GLU A 1 167 ? -21.308 14.032 -4.279 1.00 37.75 167 GLU A O 1
#

Foldseek 3Di:
DEKEKAFDDDDQQAWTKIKIWDQDPVRDIDIDDIFTFGHHVVLLVLLVVLVVLVVVLVVVVVVVVVVVVPVPDDDDPPDPDPPVVNVVSVVVNVVSVVVSLVSVQCRCCPPRNVVVLVVVVVVVVPVDQYEYEYADEPSCVSRPPCSHVSCVVPVSYHYDYDYDDDD

Secondary structure (DSSP, 8-state):
-EEEEEEEEEETTTEEEEEEEEE-TTS-EEEPPPEEEPP-HHHHHHHHHHHHHHHHHHHHHHHHHHHTT--SS-----PPPPTHHHHHHHHHHHHHHHHHHHHHHHHHTSHHHHHHHHHHHHHTTSS---EEEEEE-TTTTTS-GGGSHHHHH-TTPEEEEEEPP--

pLDDT: mean 83.78, std 11.84, range [37.75, 96.94]

Sequence (167 aa):
MQVTISYEEGNEQDGYRFTLEIRKANGVITRSRENWLPPNPGLIQSCQHCRKLSIELHQKQHRLRLEKLDDGEAKSPIPPPPDNELQRLLERHALAIEQRNDLMNKWLNSPRFHNVKQAILDYSTERDEIVVLIRTNRDLQPLPWSAWDLAQRRPELEFSRLPLENE

Radius of gyration: 21.06 Å; chains: 1; bounding box: 47×36×62 Å